Protein AF-K8WMV3-F1 (afdb_monomer_lite)

pLDDT: mean 94.85, std 4.44, range [65.88, 98.06]

Secondary structure (DSSP, 8-state):
-----------S-----TT-S------TTGGGGS-HHHHHHHHHHHHTTS--

Structure (mmCIF, N/CA/C/O backbone):
data_AF-K8WMV3-F1
#
_entry.id   AF-K8WMV3-F1
#
loop_
_atom_site.group_PDB
_atom_site.id
_atom_site.type_symbol
_atom_site.label_atom_id
_atom_site.label_alt_id
_atom_site.label_comp_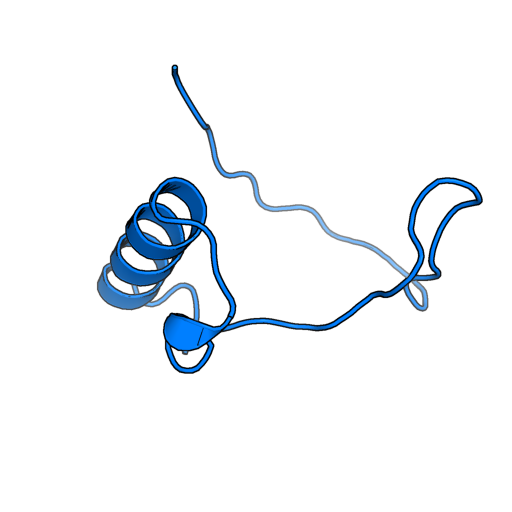id
_atom_site.label_asym_id
_atom_site.label_entity_id
_atom_site.label_seq_id
_atom_site.pdbx_PDB_ins_code
_atom_site.Cartn_x
_atom_site.Cartn_y
_atom_site.Cartn_z
_atom_site.occupancy
_atom_site.B_iso_or_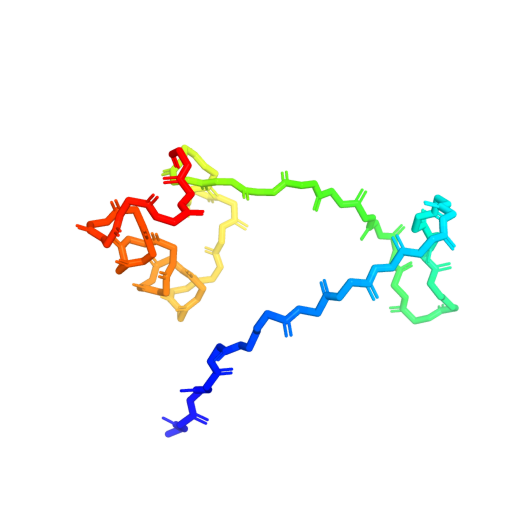equiv
_atom_site.auth_seq_id
_atom_site.auth_comp_id
_atom_site.auth_asym_id
_atom_site.auth_atom_id
_atom_site.pdbx_PDB_model_num
ATOM 1 N N . MET A 1 1 ? -14.843 12.814 -7.871 1.00 65.88 1 MET A N 1
ATOM 2 C CA . MET A 1 1 ? -13.488 12.296 -8.168 1.00 65.88 1 MET A CA 1
ATOM 3 C C . MET A 1 1 ? -13.581 10.794 -8.397 1.00 65.88 1 MET A C 1
ATOM 5 O O . MET A 1 1 ? -14.340 10.152 -7.684 1.00 65.88 1 MET A O 1
ATOM 9 N N . ARG A 1 2 ? -12.884 10.235 -9.393 1.00 86.62 2 ARG A N 1
ATOM 10 C CA . ARG A 1 2 ? -12.897 8.791 -9.681 1.00 86.62 2 ARG A CA 1
ATOM 11 C C . ARG A 1 2 ? -11.469 8.264 -9.611 1.00 86.62 2 ARG A C 1
ATOM 13 O O . ARG A 1 2 ? -10.643 8.688 -10.409 1.00 86.62 2 ARG A O 1
ATOM 20 N N . ILE A 1 3 ? -11.204 7.355 -8.678 1.00 91.50 3 ILE A N 1
ATOM 21 C CA . ILE A 1 3 ? -9.927 6.640 -8.580 1.00 91.50 3 ILE A CA 1
ATOM 22 C C . ILE A 1 3 ? -10.094 5.243 -9.182 1.00 91.50 3 ILE A C 1
ATOM 24 O O . ILE A 1 3 ? -11.157 4.631 -9.066 1.00 91.50 3 ILE A O 1
ATOM 28 N N . ARG A 1 4 ? -9.051 4.763 -9.863 1.00 94.44 4 ARG A N 1
ATOM 29 C CA . ARG A 1 4 ? -8.925 3.391 -10.361 1.00 94.44 4 ARG A CA 1
ATOM 30 C C . ARG A 1 4 ? -7.627 2.796 -9.826 1.00 94.44 4 ARG A C 1
ATOM 32 O O . ARG A 1 4 ? -6.608 3.480 -9.829 1.00 94.44 4 ARG A O 1
ATOM 39 N N . CYS A 1 5 ? -7.687 1.547 -9.380 1.00 94.75 5 CYS A N 1
ATOM 40 C CA . CYS A 1 5 ? -6.530 0.781 -8.924 1.00 94.75 5 CYS A CA 1
ATOM 41 C C . CYS A 1 5 ? -6.066 -0.152 -10.048 1.00 94.75 5 CYS A C 1
ATOM 43 O O . CYS A 1 5 ? -6.896 -0.700 -10.775 1.00 94.75 5 CYS A O 1
ATOM 45 N N . TYR A 1 6 ? -4.753 -0.322 -10.183 1.00 95.88 6 TYR A N 1
ATOM 46 C CA . TYR A 1 6 ? -4.126 -1.166 -11.198 1.00 95.88 6 TYR A CA 1
ATOM 47 C C . TYR A 1 6 ? -3.017 -1.989 -10.551 1.00 95.88 6 TYR A C 1
ATOM 49 O O . TYR A 1 6 ? -2.347 -1.508 -9.639 1.00 95.88 6 TYR A O 1
ATOM 57 N N . PHE A 1 7 ? -2.803 -3.202 -11.053 1.00 96.31 7 PHE A N 1
ATOM 58 C CA . PHE A 1 7 ? -1.619 -3.987 -10.723 1.00 96.31 7 PHE A CA 1
ATOM 59 C C . PHE A 1 7 ? -0.492 -3.647 -11.693 1.00 96.31 7 PHE A C 1
ATOM 61 O O . PHE A 1 7 ? -0.723 -3.498 -12.895 1.00 96.31 7 PHE A O 1
ATOM 68 N N . ALA A 1 8 ? 0.724 -3.545 -11.171 1.00 94.69 8 ALA A N 1
ATOM 69 C CA . ALA A 1 8 ? 1.924 -3.334 -11.960 1.00 94.69 8 ALA A CA 1
ATOM 70 C C . ALA A 1 8 ? 3.079 -4.131 -11.355 1.00 94.69 8 ALA A C 1
ATOM 72 O O . ALA A 1 8 ? 3.205 -4.225 -10.135 1.00 94.69 8 ALA A O 1
ATOM 73 N N . ASN A 1 9 ? 3.926 -4.677 -12.222 1.00 95.81 9 ASN A N 1
ATOM 74 C CA . ASN A 1 9 ? 5.161 -5.331 -11.817 1.00 95.81 9 ASN A CA 1
ATOM 75 C C . ASN A 1 9 ? 6.312 -4.332 -11.922 1.00 95.81 9 ASN A C 1
ATOM 77 O O . ASN A 1 9 ? 6.384 -3.561 -12.879 1.00 95.81 9 ASN A O 1
ATOM 81 N N . PHE A 1 10 ? 7.230 -4.379 -10.963 1.00 94.69 10 PHE A N 1
ATOM 82 C CA . PHE A 1 10 ? 8.440 -3.571 -10.974 1.00 94.69 10 PHE A CA 1
ATOM 83 C C . PHE A 1 10 ? 9.631 -4.414 -10.528 1.00 94.69 10 PHE A C 1
ATOM 85 O O . PHE A 1 10 ? 9.544 -5.163 -9.557 1.00 94.69 10 PHE A O 1
ATOM 92 N N . SER A 1 11 ? 10.748 -4.283 -11.240 1.00 96.38 11 SER A N 1
ATOM 93 C CA . SER A 1 11 ? 12.019 -4.907 -10.884 1.00 96.38 11 SER A CA 1
ATOM 94 C C . SER A 1 11 ? 12.978 -3.850 -10.344 1.00 96.38 11 SER A C 1
ATOM 96 O O . SER A 1 11 ? 13.328 -2.913 -11.059 1.00 96.38 11 SER A O 1
ATOM 98 N N . GLY A 1 12 ? 13.428 -4.024 -9.103 1.00 95.88 12 GLY A N 1
ATOM 99 C CA . GLY A 1 12 ? 14.343 -3.107 -8.426 1.00 95.88 12 GLY A CA 1
ATOM 100 C C . GLY A 1 12 ? 13.803 -2.655 -7.073 1.00 95.88 12 GLY A C 1
ATOM 101 O O . GLY A 1 12 ? 12.830 -3.205 -6.560 1.00 95.88 12 GLY A O 1
ATOM 102 N N . LYS A 1 13 ? 14.442 -1.639 -6.488 1.00 94.38 13 LYS A N 1
ATOM 103 C CA . LYS A 1 13 ? 14.010 -1.030 -5.225 1.00 94.38 13 LYS A CA 1
ATOM 104 C C . LYS A 1 13 ? 13.374 0.336 -5.506 1.00 94.38 13 LYS A C 1
ATOM 106 O O . LYS A 1 13 ? 14.054 1.167 -6.108 1.00 94.38 13 LYS A O 1
ATOM 111 N N . PRO A 1 14 ? 12.122 0.590 -5.085 1.00 94.94 14 PRO A N 1
ATOM 112 C CA . PRO A 1 14 ? 11.515 1.912 -5.201 1.00 94.94 14 PRO A CA 1
ATOM 113 C C . PRO A 1 14 ? 12.353 2.972 -4.482 1.00 94.94 14 PRO A C 1
ATOM 115 O O . PRO A 1 14 ? 12.861 2.726 -3.385 1.00 94.94 14 PRO A O 1
ATOM 118 N N . GLN A 1 15 ? 12.491 4.141 -5.104 1.00 94.94 15 GLN A N 1
ATOM 119 C CA . GLN A 1 15 ? 13.166 5.300 -4.526 1.00 94.94 15 GLN A CA 1
ATOM 120 C C . GLN A 1 15 ? 12.260 6.529 -4.648 1.00 94.94 15 GLN A C 1
ATOM 122 O O . GLN A 1 15 ? 11.575 6.658 -5.669 1.00 94.94 15 GLN A O 1
ATOM 127 N N . PRO A 1 16 ? 12.234 7.418 -3.639 1.00 95.31 16 PRO A N 1
ATOM 128 C CA . PRO A 1 16 ? 11.537 8.690 -3.758 1.00 95.31 16 PRO A CA 1
ATOM 129 C C . PRO A 1 16 ? 12.091 9.506 -4.933 1.00 95.31 16 PRO A C 1
ATOM 131 O O . PRO A 1 16 ? 13.302 9.561 -5.151 1.00 95.31 16 PRO A O 1
ATOM 134 N N . ALA A 1 17 ? 11.198 10.124 -5.703 1.00 95.06 17 ALA A N 1
ATOM 135 C CA . ALA A 1 17 ? 11.568 11.119 -6.707 1.00 95.06 17 ALA A CA 1
ATOM 136 C C . ALA A 1 17 ? 11.739 12.500 -6.049 1.00 95.06 17 ALA A C 1
ATOM 138 O O . ALA A 1 17 ? 11.388 12.678 -4.889 1.00 95.06 17 ALA A O 1
ATOM 139 N N . ALA A 1 18 ? 12.222 13.498 -6.796 1.00 93.94 18 ALA A N 1
ATOM 140 C CA . ALA A 1 18 ? 12.507 14.837 -6.261 1.00 93.94 18 ALA A CA 1
ATOM 141 C C . ALA A 1 18 ? 11.309 15.528 -5.568 1.00 93.94 18 ALA A C 1
ATOM 143 O O . ALA A 1 18 ? 11.512 16.344 -4.678 1.00 93.94 18 ALA A O 1
ATOM 144 N N . GLU A 1 19 ? 10.075 15.201 -5.964 1.00 96.75 19 GLU A N 1
ATOM 145 C CA . GLU A 1 19 ? 8.839 15.763 -5.394 1.00 96.75 19 GLU A CA 1
ATOM 146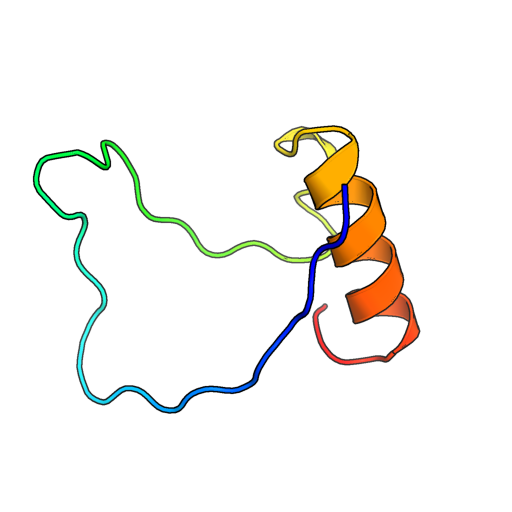 C C . GLU A 1 19 ? 8.273 14.949 -4.214 1.00 96.75 19 GLU A C 1
ATOM 148 O O . GLU A 1 19 ? 7.284 15.354 -3.607 1.00 96.75 19 GLU A O 1
ATOM 153 N N . ILE A 1 20 ? 8.859 13.789 -3.897 1.00 93.69 20 ILE A N 1
ATOM 154 C CA . ILE A 1 20 ? 8.359 12.863 -2.875 1.00 93.69 20 ILE A CA 1
ATOM 155 C C . ILE A 1 20 ? 9.359 12.820 -1.721 1.00 93.69 20 ILE A C 1
ATOM 157 O O . ILE A 1 20 ? 10.475 12.337 -1.877 1.00 93.69 20 ILE A O 1
ATOM 161 N N . GLU A 1 21 ? 8.939 13.294 -0.551 1.00 94.81 21 GLU A N 1
ATOM 162 C CA . GLU A 1 21 ? 9.779 13.338 0.651 1.00 94.81 21 GLU A CA 1
ATOM 163 C C . GLU A 1 21 ? 10.014 11.944 1.263 1.00 94.81 21 GLU A C 1
ATOM 165 O O . GLU A 1 21 ? 11.136 11.608 1.638 1.00 94.81 21 GLU A O 1
ATOM 170 N N . GLU A 1 22 ? 8.975 11.105 1.318 1.00 94.25 22 GLU A N 1
ATOM 171 C CA . GLU A 1 22 ? 9.017 9.780 1.947 1.00 94.25 22 GLU A CA 1
ATOM 172 C C . GLU A 1 22 ? 8.339 8.721 1.068 1.00 94.25 22 GLU A C 1
ATOM 174 O O . GLU A 1 22 ? 7.311 8.970 0.435 1.00 94.25 22 GLU A O 1
ATOM 179 N N . LEU A 1 23 ? 8.898 7.506 1.071 1.00 94.75 23 LEU A N 1
ATOM 180 C CA . LEU A 1 23 ? 8.270 6.318 0.501 1.00 94.75 23 LEU A CA 1
ATOM 181 C C . LEU A 1 23 ? 8.110 5.243 1.579 1.00 94.75 23 LEU A C 1
ATOM 183 O O . LEU A 1 23 ? 9.091 4.809 2.183 1.00 94.75 23 LEU A O 1
ATOM 187 N N . ALA A 1 24 ? 6.876 4.780 1.768 1.00 94.06 24 ALA A N 1
ATOM 188 C CA . ALA A 1 24 ? 6.519 3.739 2.722 1.00 94.06 24 ALA A CA 1
ATOM 189 C C . ALA A 1 24 ? 5.449 2.807 2.137 1.00 94.06 24 ALA A C 1
ATOM 191 O O . ALA A 1 24 ? 4.660 3.198 1.275 1.00 94.06 24 ALA A O 1
ATOM 192 N N . TRP A 1 25 ? 5.438 1.563 2.613 1.00 93.88 25 TRP A N 1
ATOM 193 C CA . TRP A 1 25 ? 4.409 0.579 2.286 1.00 93.88 25 TRP A CA 1
ATOM 194 C C . TRP A 1 25 ? 3.256 0.699 3.271 1.00 93.88 25 TRP A C 1
ATOM 196 O O . TRP A 1 25 ? 3.492 0.920 4.454 1.00 93.88 25 TRP A O 1
ATOM 206 N N . PHE A 1 26 ? 2.036 0.585 2.758 1.00 95.81 26 PHE A N 1
ATOM 207 C CA . PHE A 1 26 ? 0.806 0.740 3.524 1.00 95.81 26 PHE A CA 1
ATOM 208 C C . PHE A 1 26 ? -0.085 -0.475 3.315 1.00 95.81 26 PHE A C 1
ATOM 210 O O . PHE A 1 26 ? -0.187 -0.986 2.194 1.00 95.81 26 PHE A O 1
ATOM 217 N N . ASP A 1 27 ? -0.782 -0.864 4.373 1.00 95.94 27 ASP A N 1
ATOM 218 C CA . ASP A 1 27 ? -1.888 -1.814 4.319 1.00 95.94 27 ASP A CA 1
ATOM 219 C C . ASP A 1 27 ? -3.106 -1.297 5.117 1.00 95.94 27 ASP A C 1
ATOM 221 O O . ASP A 1 27 ? -3.215 -0.104 5.424 1.00 95.94 27 ASP A O 1
ATOM 225 N N . SER A 1 28 ? -4.087 -2.156 5.394 1.00 95.75 28 SER A N 1
ATOM 226 C CA . SER A 1 28 ? -5.314 -1.789 6.106 1.00 95.75 28 SER A CA 1
ATOM 227 C C . SER A 1 28 ? -5.103 -1.365 7.562 1.00 95.75 28 SER A C 1
ATOM 229 O O . SER A 1 28 ? -6.021 -0.810 8.174 1.00 95.75 28 SER A O 1
ATOM 231 N N . GLN A 1 29 ? -3.907 -1.553 8.116 1.00 96.88 29 GLN A N 1
ATOM 232 C CA . GLN A 1 29 ? -3.548 -1.135 9.468 1.00 96.88 29 GLN A CA 1
ATOM 233 C C . GLN A 1 29 ? -3.075 0.328 9.507 1.00 96.88 29 GLN A C 1
ATOM 235 O O . GLN A 1 29 ? -3.183 0.985 10.543 1.00 96.88 29 GLN A O 1
ATOM 240 N N . ASP A 1 30 ? -2.657 0.899 8.372 1.00 97.00 30 ASP A N 1
ATOM 241 C CA . ASP A 1 30 ? -2.153 2.278 8.264 1.00 97.00 30 ASP A CA 1
ATOM 242 C C . ASP A 1 30 ? -3.252 3.330 8.012 1.00 97.00 30 ASP A C 1
ATOM 244 O O . ASP A 1 30 ? -2.981 4.478 7.643 1.00 97.00 30 ASP A O 1
ATOM 248 N N . ILE A 1 31 ? -4.525 2.979 8.213 1.00 95.94 31 ILE A N 1
ATOM 249 C CA . ILE A 1 31 ? -5.667 3.862 7.914 1.00 95.94 31 ILE A CA 1
ATOM 250 C C . ILE A 1 31 ? -5.580 5.203 8.658 1.00 95.94 31 ILE A C 1
ATOM 252 O O . ILE A 1 31 ? -5.996 6.226 8.117 1.00 95.94 31 ILE A O 1
ATOM 256 N N . SER A 1 32 ? -5.014 5.228 9.868 1.00 96.19 32 SER A N 1
ATOM 257 C CA . SER A 1 32 ? -4.841 6.455 10.662 1.00 96.19 32 SER A CA 1
ATOM 258 C C . SER A 1 32 ? -3.854 7.454 10.047 1.00 96.19 32 SER A C 1
ATOM 260 O O . SER A 1 32 ? -3.934 8.645 10.337 1.00 96.19 32 SER A O 1
ATOM 262 N N . ARG A 1 33 ? -2.951 6.987 9.179 1.00 95.69 33 ARG A N 1
ATOM 263 C CA . ARG A 1 33 ? -1.960 7.801 8.459 1.00 95.69 33 ARG A CA 1
ATOM 264 C C . ARG A 1 33 ? -2.473 8.273 7.095 1.00 95.69 33 ARG A C 1
ATOM 266 O O . ARG A 1 33 ? -1.784 9.010 6.396 1.00 95.69 33 ARG A O 1
ATOM 273 N N . CYS A 1 34 ? -3.670 7.841 6.697 1.00 95.25 34 CYS A N 1
ATOM 274 C CA . CYS A 1 34 ? -4.229 8.083 5.374 1.00 95.25 34 CYS A CA 1
ATOM 275 C C . CYS A 1 34 ? -5.201 9.267 5.346 1.00 95.25 34 CYS A C 1
ATOM 277 O O . CYS A 1 34 ? -5.946 9.527 6.289 1.00 95.25 34 CYS A O 1
ATOM 279 N N . SER A 1 35 ? -5.289 9.928 4.189 1.00 94.94 35 SER A N 1
ATOM 280 C CA . SER A 1 35 ? -6.424 10.809 3.895 1.00 94.94 35 SER A CA 1
ATOM 281 C C . SER A 1 35 ? -7.737 10.017 3.843 1.00 94.94 35 SER A C 1
ATOM 283 O O . SER A 1 35 ? -7.739 8.805 3.614 1.00 94.94 35 SER A O 1
ATOM 285 N N . ALA A 1 36 ? -8.878 10.703 3.966 1.00 95.69 36 ALA A N 1
ATOM 286 C CA . ALA A 1 36 ? -10.196 10.063 3.907 1.00 95.69 36 ALA A CA 1
ATOM 287 C C . ALA A 1 36 ? -10.397 9.223 2.630 1.00 95.69 36 ALA A C 1
ATOM 289 O O . ALA A 1 36 ? -10.921 8.111 2.682 1.00 95.69 36 ALA A O 1
ATOM 290 N N . THR A 1 37 ? -9.929 9.723 1.483 1.00 95.50 37 THR A N 1
ATOM 291 C CA . THR A 1 37 ? -10.027 9.013 0.203 1.00 95.50 37 THR A CA 1
ATOM 292 C C . THR A 1 37 ? -9.155 7.756 0.177 1.00 95.50 37 THR A C 1
AT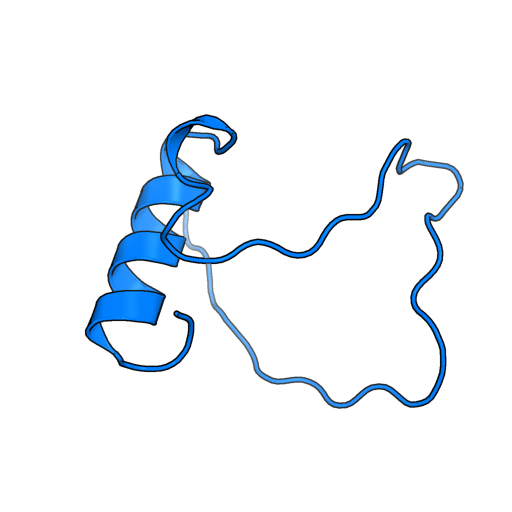OM 294 O O . THR A 1 37 ? -9.623 6.699 -0.245 1.00 95.50 37 THR A O 1
ATOM 297 N N . ALA A 1 38 ? -7.907 7.846 0.647 1.00 95.62 38 ALA A N 1
ATOM 298 C CA . ALA A 1 38 ? -7.002 6.699 0.707 1.00 95.62 38 ALA A CA 1
ATOM 299 C C . ALA A 1 38 ? -7.511 5.630 1.690 1.00 95.62 38 ALA A C 1
ATOM 301 O O . ALA A 1 38 ? -7.481 4.443 1.373 1.00 95.62 38 ALA A O 1
ATOM 302 N N . ALA A 1 39 ? -8.089 6.046 2.820 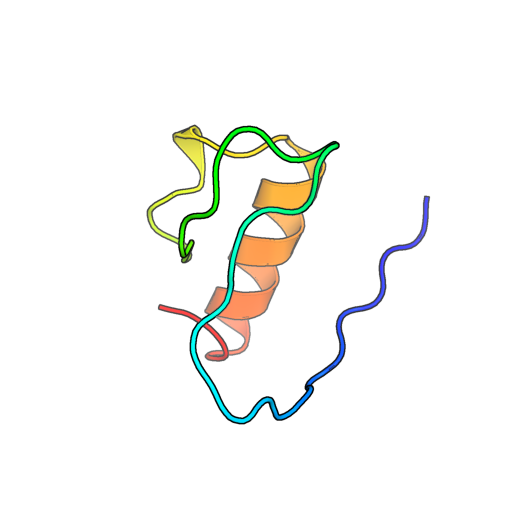1.00 96.69 39 ALA A N 1
ATOM 303 C CA . ALA A 1 39 ? -8.701 5.143 3.788 1.00 96.69 39 ALA A CA 1
ATOM 304 C C . ALA A 1 39 ? -9.866 4.329 3.193 1.00 96.69 39 ALA A C 1
ATOM 306 O O . ALA A 1 39 ? -9.994 3.137 3.469 1.00 96.69 39 ALA A O 1
ATOM 307 N N . ILE A 1 40 ? -10.713 4.945 2.358 1.00 96.12 40 ILE A N 1
ATOM 308 C CA . ILE A 1 40 ? -11.805 4.237 1.665 1.00 96.12 40 ILE A CA 1
ATOM 309 C C . ILE A 1 40 ? -11.241 3.173 0.714 1.00 96.12 40 ILE A C 1
ATOM 311 O O . ILE A 1 40 ? -11.756 2.056 0.666 1.00 96.12 40 ILE A O 1
ATOM 315 N N . ILE A 1 41 ? -10.177 3.506 -0.019 1.00 96.50 41 ILE A N 1
ATOM 316 C CA . ILE A 1 41 ? -9.543 2.585 -0.967 1.00 96.50 41 ILE A CA 1
ATOM 317 C C . ILE A 1 41 ? -8.899 1.412 -0.232 1.00 96.50 41 ILE A C 1
ATOM 319 O O . ILE A 1 41 ? -9.186 0.273 -0.582 1.00 96.50 41 ILE A O 1
ATOM 323 N N . LEU A 1 42 ? -8.096 1.661 0.806 1.00 96.62 42 LEU A N 1
ATOM 324 C CA . LEU A 1 42 ? -7.441 0.594 1.571 1.00 96.62 42 LEU A CA 1
ATOM 325 C C . LEU A 1 42 ? -8.452 -0.354 2.224 1.00 96.62 42 LEU A C 1
ATOM 327 O O . LEU A 1 42 ? -8.297 -1.567 2.121 1.00 96.62 42 LEU A O 1
ATOM 331 N N . LYS A 1 43 ? -9.548 0.170 2.794 1.00 96.44 43 LYS A N 1
ATOM 332 C CA . LYS A 1 43 ? -10.642 -0.670 3.317 1.00 96.44 43 LYS A CA 1
ATOM 333 C C . LYS A 1 43 ? -11.239 -1.578 2.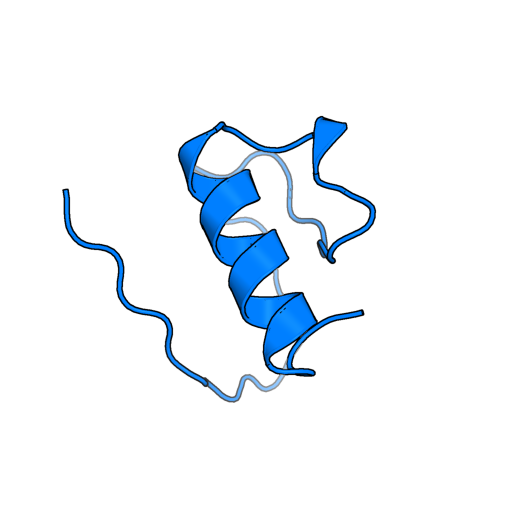243 1.00 96.44 43 LYS A C 1
ATOM 335 O O . LYS A 1 43 ? -11.526 -2.740 2.516 1.00 96.44 43 LYS A O 1
ATOM 340 N N . LYS A 1 44 ? -11.438 -1.054 1.029 1.00 96.56 44 LYS A N 1
ATOM 341 C CA . LYS A 1 44 ? -11.962 -1.836 -0.096 1.00 96.56 44 LYS A CA 1
ATOM 342 C C . LYS A 1 44 ? -10.962 -2.903 -0.550 1.00 96.56 44 LYS A C 1
ATOM 344 O O . LYS A 1 44 ? -11.364 -4.045 -0.728 1.00 96.56 44 LYS A O 1
ATOM 349 N N . LEU A 1 45 ? -9.683 -2.554 -0.681 1.00 97.25 45 LEU A N 1
ATOM 350 C CA . LEU A 1 45 ? -8.632 -3.498 -1.070 1.00 97.25 45 LEU A CA 1
ATOM 351 C C . LEU A 1 45 ? -8.478 -4.638 -0.051 1.00 97.25 45 LEU A C 1
ATOM 353 O O . LEU A 1 45 ? -8.337 -5.786 -0.459 1.00 97.25 45 LEU A O 1
ATOM 357 N N . HIS A 1 46 ? -8.571 -4.348 1.248 1.00 97.81 46 HIS A N 1
ATOM 358 C CA . HIS A 1 46 ? -8.554 -5.370 2.298 1.00 97.81 46 HIS A CA 1
ATOM 359 C C . HIS A 1 46 ? -9.789 -6.275 2.247 1.00 97.81 46 HIS A C 1
ATOM 361 O O . HIS A 1 46 ? -9.665 -7.494 2.307 1.00 97.81 46 HIS A O 1
ATOM 367 N N . ALA A 1 47 ? -10.984 -5.703 2.059 1.00 98.06 47 ALA A N 1
ATOM 368 C CA . ALA A 1 47 ? -12.207 -6.491 1.883 1.00 98.06 47 ALA A CA 1
ATOM 369 C C . ALA A 1 47 ? -12.146 -7.425 0.656 1.00 98.06 47 ALA A C 1
ATOM 371 O O . ALA A 1 47 ? -12.778 -8.477 0.660 1.00 98.06 47 ALA A O 1
ATOM 372 N N . ASP A 1 48 ? -11.371 -7.052 -0.365 1.00 97.75 48 ASP A N 1
ATOM 373 C CA . ASP A 1 48 ? -11.116 -7.865 -1.559 1.00 97.75 48 ASP A CA 1
ATOM 374 C C . ASP A 1 48 ? -9.943 -8.850 -1.387 1.00 97.75 48 ASP A C 1
ATOM 376 O O . ASP A 1 48 ? -9.633 -9.597 -2.313 1.00 97.75 48 ASP A O 1
ATOM 380 N N . GLY A 1 49 ? -9.282 -8.862 -0.223 1.00 97.88 49 GLY A N 1
ATOM 381 C CA . GLY A 1 49 ? -8.133 -9.724 0.070 1.00 97.88 49 GLY A CA 1
ATOM 382 C C . GLY A 1 49 ? -6.861 -9.359 -0.700 1.00 97.88 49 GLY A C 1
ATOM 383 O O . GLY A 1 49 ? -6.006 -10.216 -0.912 1.00 97.88 49 GLY A O 1
ATOM 384 N N . LEU A 1 50 ? -6.746 -8.111 -1.167 1.00 97.25 50 LEU A N 1
ATOM 385 C CA . LEU A 1 50 ? -5.627 -7.639 -1.994 1.00 97.25 50 LEU A CA 1
ATOM 386 C C . LEU A 1 50 ? -4.493 -7.001 -1.184 1.00 97.25 50 LEU A C 1
ATOM 388 O O . LEU A 1 50 ? -3.377 -6.885 -1.685 1.00 97.25 50 LEU A O 1
ATOM 392 N N . VAL A 1 51 ? -4.785 -6.567 0.041 1.00 95.62 51 VAL A N 1
ATOM 393 C CA . VAL A 1 51 ? -3.819 -6.066 1.029 1.00 95.62 51 VAL A CA 1
ATOM 394 C C . VAL A 1 51 ? -4.193 -6.616 2.404 1.00 95.62 51 VAL A C 1
ATOM 396 O O . VAL A 1 51 ? -5.350 -6.991 2.613 1.00 95.62 51 VAL A O 1
ATOM 399 N N . ASN A 1 52 ? -3.214 -6.668 3.310 1.00 91.94 52 ASN A N 1
ATOM 400 C CA . ASN A 1 52 ? -3.420 -7.079 4.702 1.00 91.94 52 ASN A CA 1
ATOM 401 C C . ASN A 1 52 ? -4.163 -6.022 5.509 1.00 91.94 52 ASN A C 1
ATOM 403 O O . ASN A 1 52 ? -4.270 -4.869 5.041 1.00 91.94 52 ASN A O 1
#

Organism: NCBI:txid1141660

Foldseek 3Di:
DDDDDDDDDDDDDDDDDPVGPDDDDDAQVCLVVDDPVVNVVRVVCVVVVNGD

Sequence (52 aa):
MRIRCYFANFSGKPQPAAEIEELAWFDSQDISRCSATAAIILKKLHADGLVN

Radius of gyration: 12.53 Å; chains: 1; bounding box: 28×26×23 Å